Protein AF-A0AAX0J1X9-F1 (afdb_monomer_lite)

pLDDT: mean 85.19, std 14.33, range [43.59, 98.38]

Foldseek 3Di:
DDDDPDPVSVVVVV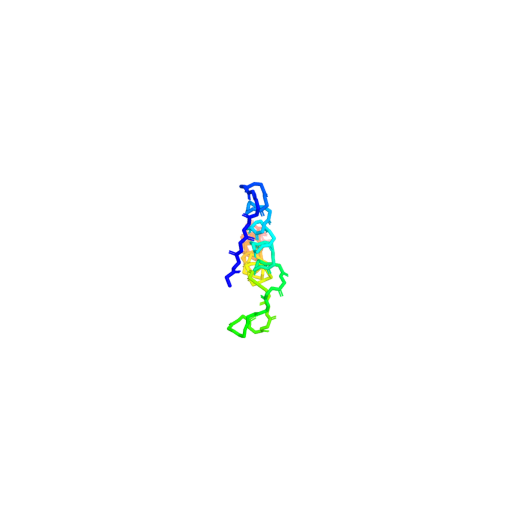VVVVCCQQQPDFDVVLVRDHNVVSVVVVVVVVVVVVVVVVVVVVVVVPPPPD

Radius of gyration: 22.35 Å; chains: 1; bounding box: 60×31×51 Å

InterPro domains:
  IPR001584 Integrase, catalytic core [PF13333] (4-43)
  IPR012337 Ribonuclease H-like superfamily [SSF53098] (4-44)

Structure (mmCIF, N/CA/C/O backbone):
data_AF-A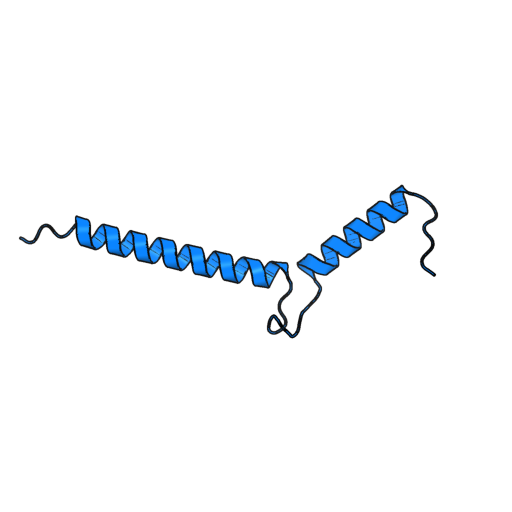0AAX0J1X9-F1
#
_entry.id   AF-A0AAX0J1X9-F1
#
loop_
_atom_site.group_PDB
_atom_site.id
_atom_site.type_symbol
_atom_site.label_atom_id
_atom_site.label_alt_id
_atom_site.label_comp_id
_atom_site.label_asym_id
_atom_site.label_entity_id
_atom_site.label_seq_id
_atom_site.pdbx_PDB_ins_code
_atom_site.Cartn_x
_atom_site.Cartn_y
_atom_site.Cartn_z
_atom_site.occupancy
_atom_site.B_iso_or_equiv
_atom_site.auth_seq_id
_atom_site.auth_comp_id
_atom_site.auth_asym_id
_atom_site.auth_atom_id
_atom_site.pdbx_PDB_model_num
A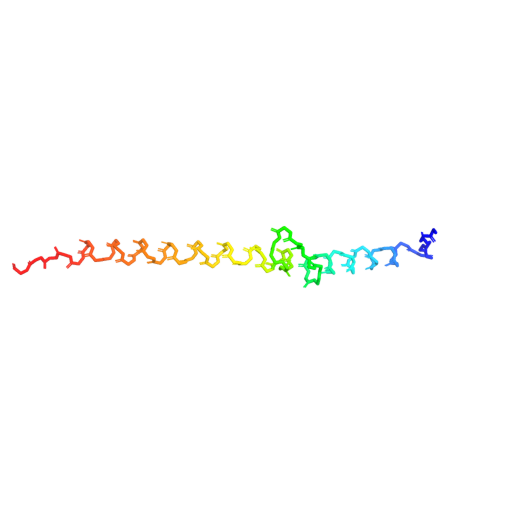TOM 1 N N . MET A 1 1 ? 18.959 -10.197 -9.364 1.00 54.50 1 MET A N 1
ATOM 2 C CA . MET A 1 1 ? 18.802 -8.882 -10.017 1.00 54.50 1 MET A CA 1
ATOM 3 C C . MET A 1 1 ? 17.464 -8.906 -10.725 1.00 54.50 1 MET A C 1
ATOM 5 O O . MET A 1 1 ? 17.271 -9.785 -11.554 1.00 54.50 1 MET A O 1
ATOM 9 N N . THR A 1 2 ? 16.528 -8.041 -10.351 1.00 78.44 2 THR A N 1
ATOM 10 C CA . THR A 1 2 ? 15.313 -7.813 -11.141 1.00 78.44 2 THR A CA 1
ATOM 11 C C . THR A 1 2 ? 15.688 -6.914 -12.312 1.00 78.44 2 THR A C 1
ATOM 13 O O . THR A 1 2 ? 16.204 -5.818 -12.110 1.00 78.44 2 THR A O 1
ATOM 16 N N . TYR A 1 3 ? 15.504 -7.418 -13.527 1.00 90.12 3 TYR A N 1
ATOM 17 C CA . TYR A 1 3 ? 15.706 -6.670 -14.761 1.00 90.12 3 TYR A CA 1
ATOM 18 C C . TYR A 1 3 ? 14.348 -6.506 -15.432 1.00 90.12 3 TYR A C 1
ATOM 20 O O . TYR A 1 3 ? 13.616 -7.485 -15.549 1.00 90.12 3 TYR A O 1
ATOM 28 N N . PHE A 1 4 ? 14.034 -5.283 -15.850 1.00 95.88 4 PHE A N 1
ATOM 29 C CA . PHE A 1 4 ? 12.832 -4.970 -16.613 1.00 95.88 4 PHE A CA 1
ATOM 30 C C . PHE A 1 4 ? 13.241 -4.752 -18.065 1.00 95.88 4 PHE A C 1
ATOM 32 O O . PHE A 1 4 ? 14.163 -3.983 -18.341 1.00 95.88 4 PHE A O 1
ATOM 39 N N . ALA A 1 5 ? 12.561 -5.420 -18.990 1.00 95.19 5 ALA A N 1
ATOM 40 C CA . ALA A 1 5 ? 12.825 -5.314 -20.418 1.00 95.19 5 ALA A CA 1
ATOM 41 C C . ALA A 1 5 ? 12.339 -3.978 -21.005 1.00 95.19 5 ALA A C 1
ATOM 43 O O . ALA A 1 5 ? 12.731 -3.607 -22.110 1.00 95.19 5 ALA A O 1
ATOM 44 N N . SER A 1 6 ? 11.487 -3.247 -20.279 1.00 97.62 6 SER A N 1
ATOM 45 C CA . SER A 1 6 ? 10.987 -1.932 -20.682 1.00 97.62 6 SER A CA 1
ATOM 46 C C . SER A 1 6 ? 10.597 -1.064 -19.486 1.00 97.62 6 SER A C 1
ATOM 48 O O . SER A 1 6 ? 10.364 -1.553 -18.378 1.00 97.62 6 SER A O 1
ATOM 50 N N . VAL A 1 7 ? 10.464 0.238 -19.740 1.00 97.31 7 VAL A N 1
ATOM 51 C CA . VAL A 1 7 ? 9.927 1.204 -18.772 1.00 97.31 7 VAL A CA 1
ATOM 52 C C . VAL A 1 7 ? 8.478 0.863 -18.389 1.00 97.31 7 VAL A C 1
ATOM 54 O O . VAL A 1 7 ? 8.125 0.942 -17.216 1.00 97.31 7 VAL A O 1
ATOM 57 N N . ASP A 1 8 ? 7.658 0.394 -19.331 1.00 98.06 8 ASP A N 1
ATOM 58 C CA . ASP A 1 8 ? 6.266 0.003 -19.057 1.00 98.06 8 ASP A CA 1
ATOM 59 C C . ASP A 1 8 ? 6.162 -1.233 -18.155 1.00 98.06 8 ASP A C 1
ATOM 61 O O . ASP A 1 8 ? 5.237 -1.372 -17.354 1.00 98.06 8 ASP A O 1
ATOM 65 N N . GLU A 1 9 ? 7.086 -2.183 -18.296 1.00 97.56 9 GLU A N 1
ATOM 66 C CA . GLU A 1 9 ? 7.175 -3.331 -17.390 1.00 97.56 9 GLU A CA 1
ATOM 67 C C . GLU A 1 9 ? 7.588 -2.894 -15.982 1.00 97.56 9 GLU A C 1
ATOM 69 O O . GLU A 1 9 ? 7.005 -3.353 -15.000 1.00 97.56 9 GLU A O 1
ATOM 74 N N . PHE A 1 10 ? 8.533 -1.958 -15.883 1.00 96.81 10 PHE A N 1
ATOM 75 C CA . PHE A 1 10 ? 8.921 -1.382 -14.602 1.00 96.81 10 PHE A CA 1
ATOM 76 C C . PHE A 1 10 ? 7.746 -0.681 -13.909 1.00 96.81 10 PHE A C 1
ATOM 78 O O . PHE A 1 10 ? 7.503 -0.942 -12.732 1.00 96.81 10 PHE A O 1
ATOM 85 N N . TYR A 1 11 ? 6.980 0.149 -14.628 1.00 98.19 11 TYR A N 1
ATOM 86 C CA . TYR A 1 11 ? 5.800 0.806 -14.060 1.00 98.19 11 TYR A CA 1
ATOM 87 C C . TYR A 1 11 ? 4.779 -0.201 -13.532 1.00 98.19 11 TYR A C 1
ATOM 89 O O . TYR A 1 11 ? 4.357 -0.088 -12.384 1.00 98.19 11 TYR A O 1
ATOM 97 N N . ARG A 1 12 ? 4.465 -1.243 -14.312 1.00 98.00 12 ARG A N 1
ATOM 98 C CA . ARG A 1 12 ? 3.550 -2.307 -13.870 1.00 98.00 12 ARG A CA 1
ATOM 99 C C . ARG A 1 12 ? 4.036 -3.005 -12.605 1.00 98.00 12 ARG A C 1
ATOM 101 O O . ARG A 1 12 ? 3.263 -3.178 -11.672 1.00 98.00 12 ARG A O 1
ATOM 108 N N . ALA A 1 13 ? 5.322 -3.338 -12.530 1.00 97.19 13 ALA A N 1
ATOM 109 C CA . ALA A 1 13 ? 5.881 -3.972 -11.341 1.00 97.19 13 ALA A CA 1
ATOM 110 C C . ALA A 1 13 ? 5.820 -3.065 -10.098 1.00 97.19 13 ALA A C 1
ATOM 112 O O . ALA A 1 13 ? 5.616 -3.552 -8.984 1.00 97.19 13 ALA A O 1
ATOM 113 N N . VAL A 1 14 ? 5.985 -1.750 -10.274 1.00 97.69 14 VAL A N 1
ATOM 114 C CA . VAL A 1 14 ? 5.820 -0.769 -9.192 1.00 97.69 14 VAL A CA 1
ATOM 115 C C . VAL A 1 14 ? 4.358 -0.687 -8.750 1.00 97.69 14 VAL A C 1
ATOM 117 O O . VAL A 1 14 ? 4.097 -0.739 -7.547 1.00 97.69 14 VAL A O 1
ATOM 120 N N . ASP A 1 15 ? 3.416 -0.616 -9.688 1.00 98.38 15 ASP A N 1
ATOM 121 C CA . ASP A 1 15 ? 1.981 -0.575 -9.389 1.00 98.38 15 ASP A CA 1
ATOM 122 C C . ASP A 1 15 ? 1.524 -1.842 -8.654 1.00 98.38 15 ASP A C 1
ATOM 124 O O . ASP A 1 15 ? 0.867 -1.757 -7.610 1.00 98.38 15 ASP A O 1
ATOM 128 N N . ASP A 1 16 ? 1.959 -3.013 -9.122 1.00 98.31 16 ASP A N 1
ATOM 129 C CA . ASP A 1 16 ? 1.683 -4.303 -8.488 1.00 98.31 16 ASP A CA 1
ATOM 130 C C . ASP A 1 16 ? 2.255 -4.360 -7.068 1.00 98.31 16 ASP A C 1
ATOM 132 O O . ASP A 1 16 ? 1.589 -4.810 -6.127 1.00 98.31 16 ASP A O 1
ATOM 136 N N . TYR A 1 17 ? 3.476 -3.851 -6.876 1.00 97.69 17 TYR A N 1
ATOM 137 C CA . TYR A 1 17 ? 4.091 -3.780 -5.556 1.00 97.69 17 TYR A CA 1
ATOM 138 C C . TYR A 1 17 ? 3.317 -2.851 -4.613 1.00 97.69 17 TYR A C 1
ATOM 140 O O . TYR A 1 17 ? 3.062 -3.215 -3.461 1.00 97.69 17 TYR A O 1
ATOM 148 N N . ILE A 1 18 ? 2.907 -1.670 -5.084 1.00 98.31 18 ILE A N 1
ATOM 149 C CA . ILE A 1 18 ? 2.101 -0.720 -4.305 1.00 98.31 18 ILE A CA 1
ATOM 150 C C . ILE A 1 18 ? 0.758 -1.350 -3.928 1.00 98.31 18 ILE A C 1
ATOM 152 O O . ILE A 1 18 ? 0.325 -1.232 -2.773 1.00 98.31 18 ILE A O 1
ATOM 156 N N . PHE A 1 19 ? 0.106 -2.036 -4.868 1.00 98.38 19 PHE A N 1
ATOM 157 C CA . PHE A 1 19 ? -1.158 -2.719 -4.624 1.00 98.38 19 PHE A CA 1
ATOM 158 C C . PHE A 1 19 ? -1.001 -3.817 -3.570 1.00 98.38 19 PHE A C 1
ATOM 160 O O . PHE A 1 19 ? -1.730 -3.815 -2.572 1.00 98.38 19 PHE A O 1
ATOM 167 N N . TRP A 1 20 ? -0.024 -4.711 -3.742 1.00 98.38 20 TRP A N 1
ATOM 168 C CA . TRP A 1 20 ? 0.265 -5.781 -2.789 1.00 98.38 20 TRP A CA 1
ATOM 169 C C . TRP A 1 20 ? 0.589 -5.228 -1.400 1.00 98.38 20 TRP A C 1
ATOM 171 O O . TRP A 1 20 ? 0.026 -5.682 -0.399 1.00 98.38 20 TRP A O 1
ATOM 181 N N . TYR A 1 21 ? 1.456 -4.215 -1.326 1.00 97.50 21 TYR A N 1
ATOM 182 C CA . TYR A 1 21 ? 1.864 -3.619 -0.059 1.00 97.50 21 TYR A CA 1
ATOM 183 C C . TYR A 1 21 ? 0.661 -3.060 0.698 1.00 97.50 21 TYR A C 1
ATOM 185 O O . TYR A 1 21 ? 0.535 -3.275 1.900 1.00 97.50 21 TYR A O 1
ATOM 193 N N . ASN A 1 22 ? -0.239 -2.365 0.004 1.00 97.50 22 ASN A N 1
ATOM 194 C CA . ASN A 1 22 ? -1.399 -1.745 0.630 1.00 97.50 22 ASN A CA 1
ATOM 195 C C . ASN A 1 22 ? -2.496 -2.747 1.004 1.00 97.50 22 ASN A C 1
ATOM 197 O O . ASN A 1 22 ? -3.106 -2.587 2.064 1.00 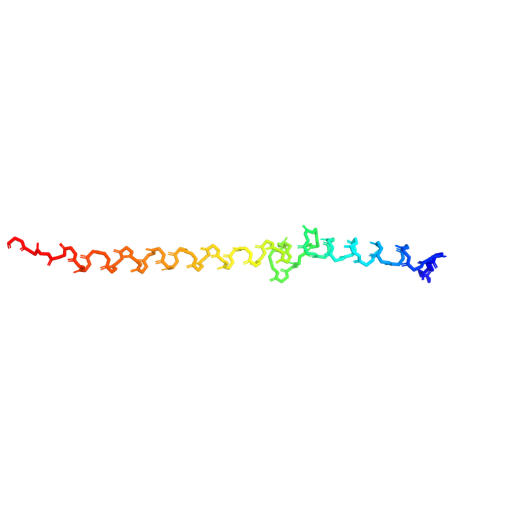97.50 22 ASN A O 1
ATOM 201 N N . ASN A 1 23 ? -2.744 -3.754 0.163 1.00 97.06 23 ASN A N 1
ATOM 202 C CA . ASN A 1 23 ? -3.958 -4.571 0.240 1.00 97.06 23 ASN A CA 1
ATOM 203 C C . ASN A 1 23 ? -3.741 -6.013 0.691 1.00 97.06 23 ASN A C 1
ATOM 205 O O . ASN A 1 23 ? -4.694 -6.625 1.157 1.00 97.06 23 ASN A O 1
ATOM 209 N N . ALA A 1 24 ? -2.533 -6.561 0.565 1.00 96.38 24 ALA A N 1
ATOM 210 C CA . ALA A 1 24 ? -2.273 -7.979 0.823 1.00 96.38 24 ALA A CA 1
ATOM 211 C C . ALA A 1 24 ? -1.196 -8.215 1.890 1.00 96.38 24 ALA A C 1
ATOM 213 O O . ALA A 1 24 ? -1.199 -9.245 2.563 1.00 96.38 24 ALA A O 1
ATOM 214 N N . ARG A 1 25 ? -0.271 -7.269 2.083 1.00 96.50 25 ARG A N 1
ATOM 215 C CA . ARG A 1 25 ? 0.829 -7.434 3.034 1.00 96.50 25 ARG A CA 1
ATOM 216 C C . ARG A 1 25 ? 0.347 -7.347 4.483 1.00 96.50 25 ARG A C 1
ATOM 218 O O . ARG A 1 25 ? 0.110 -6.259 4.999 1.00 96.50 25 ARG A O 1
ATOM 225 N N . LEU A 1 26 ? 0.299 -8.480 5.175 1.00 94.75 26 LEU A N 1
ATOM 226 C CA . LEU A 1 26 ? -0.009 -8.529 6.606 1.00 94.75 26 LEU A CA 1
ATOM 227 C C . LEU A 1 26 ? 1.163 -7.980 7.432 1.00 94.75 26 LEU A C 1
ATOM 229 O O . LEU A 1 26 ? 2.326 -8.315 7.188 1.00 94.75 26 LEU A O 1
ATOM 233 N N . GLN A 1 27 ? 0.874 -7.141 8.429 1.00 92.50 27 GLN A N 1
ATOM 234 C CA . GLN A 1 27 ? 1.891 -6.601 9.332 1.00 92.50 27 GLN A CA 1
ATOM 235 C C . GLN A 1 27 ? 1.635 -7.025 10.781 1.00 92.50 27 GLN A C 1
ATOM 237 O O . GLN A 1 27 ? 0.593 -6.714 11.353 1.00 92.50 27 GLN A O 1
ATOM 242 N N . GLN A 1 28 ? 2.628 -7.649 11.425 1.00 92.00 28 GLN A N 1
ATOM 243 C CA . GLN A 1 28 ? 2.535 -8.045 12.840 1.00 92.00 28 GLN A CA 1
ATOM 244 C C . GLN A 1 28 ? 2.248 -6.853 13.766 1.00 92.00 28 GLN A C 1
ATOM 246 O O . GLN A 1 28 ? 1.385 -6.944 14.634 1.00 92.00 28 GLN A O 1
ATOM 251 N N . ARG A 1 29 ? 2.884 -5.696 13.521 1.00 91.00 29 ARG A N 1
ATOM 252 C CA . ARG A 1 29 ? 2.607 -4.447 14.260 1.00 91.00 29 ARG A CA 1
ATOM 253 C C . ARG A 1 29 ? 1.155 -3.968 14.146 1.00 91.00 29 ARG A C 1
ATOM 255 O O . ARG A 1 29 ? 0.687 -3.242 15.011 1.00 91.00 29 ARG A O 1
ATOM 262 N N . PHE A 1 30 ? 0.451 -4.370 13.089 1.00 91.69 30 PHE A N 1
ATOM 263 C CA . PHE A 1 30 ? -0.963 -4.068 12.872 1.00 91.69 30 PHE A CA 1
ATOM 264 C C . PHE A 1 30 ? -1.847 -5.254 13.253 1.00 91.69 30 PHE A C 1
ATOM 266 O O . PHE A 1 30 ? -2.927 -5.415 12.703 1.00 91.69 30 PHE A O 1
ATOM 273 N N . LYS A 1 31 ? -1.384 -6.114 14.170 1.00 91.19 31 LYS A N 1
ATOM 274 C CA . LYS A 1 31 ? -2.120 -7.300 14.629 1.00 91.19 31 LYS A CA 1
ATOM 275 C C . LYS A 1 31 ? -2.546 -8.216 13.472 1.00 91.19 31 LYS A C 1
ATOM 277 O O . LYS A 1 31 ? -3.612 -8.815 13.508 1.00 91.19 31 LYS A O 1
ATOM 282 N N . GLY A 1 32 ? -1.710 -8.303 12.437 1.00 93.12 32 GLY A N 1
ATOM 283 C CA . GLY A 1 32 ? -1.976 -9.120 11.254 1.00 93.12 32 GLY A CA 1
ATOM 284 C C . GLY A 1 32 ? -2.837 -8.442 10.189 1.00 93.12 32 GLY A C 1
ATOM 285 O O . GLY A 1 32 ? -3.147 -9.088 9.201 1.00 93.12 32 GLY A O 1
ATOM 286 N N . LEU A 1 33 ? -3.189 -7.164 10.333 1.00 95.00 33 LEU A N 1
ATOM 287 C CA . LEU A 1 33 ? -3.925 -6.421 9.309 1.00 95.00 33 LEU A CA 1
ATOM 288 C C . LEU A 1 33 ? -3.011 -5.935 8.183 1.00 95.00 33 LEU A C 1
ATOM 290 O O . LEU A 1 33 ? -1.801 -5.731 8.365 1.00 95.00 33 LEU A O 1
ATOM 294 N N . THR A 1 34 ? -3.620 -5.687 7.027 1.00 97.12 34 THR A N 1
ATOM 295 C CA . THR A 1 34 ? -2.977 -4.972 5.922 1.00 97.12 34 THR A CA 1
ATOM 296 C C . THR A 1 34 ? -2.944 -3.465 6.202 1.00 97.12 34 THR A C 1
ATOM 298 O O . THR A 1 34 ? -3.745 -2.963 7.001 1.00 97.12 34 THR A O 1
ATOM 301 N N . PRO A 1 35 ? -2.040 -2.694 5.568 1.00 96.25 35 PRO A N 1
ATOM 302 C CA . PRO A 1 35 ? -1.989 -1.247 5.754 1.00 96.25 35 PRO A CA 1
ATOM 303 C C . PRO A 1 35 ? -3.314 -0.537 5.461 1.00 96.25 35 PRO A C 1
ATOM 305 O O . PRO A 1 35 ? -3.683 0.372 6.203 1.00 96.25 35 PRO A O 1
ATOM 308 N N . MET A 1 36 ? -4.043 -0.951 4.418 1.00 96.00 36 MET A N 1
ATOM 309 C CA . MET A 1 36 ? -5.372 -0.406 4.122 1.00 96.00 36 MET A CA 1
ATOM 310 C C . MET A 1 36 ? -6.383 -0.715 5.226 1.00 96.00 36 MET A C 1
ATOM 312 O O . MET A 1 36 ? -7.064 0.194 5.693 1.00 96.00 36 MET A O 1
ATOM 316 N N . GLN A 1 37 ? -6.445 -1.965 5.690 1.00 94.94 37 GLN A N 1
ATOM 317 C CA . GLN A 1 37 ? -7.363 -2.360 6.761 1.00 94.94 37 GLN A CA 1
ATOM 318 C C . GLN A 1 37 ? -7.093 -1.590 8.058 1.00 94.94 37 GLN A C 1
ATOM 320 O O . GLN A 1 37 ? -8.025 -1.112 8.698 1.00 94.94 37 GLN A O 1
ATOM 325 N N . TYR A 1 38 ? -5.821 -1.410 8.420 1.00 94.69 38 TYR A N 1
ATOM 326 C CA . TYR A 1 38 ? -5.442 -0.652 9.611 1.00 94.69 38 TYR A CA 1
ATOM 327 C C . TYR A 1 38 ? -5.879 0.825 9.539 1.00 94.69 38 TYR A C 1
ATOM 329 O O . TYR A 1 38 ? -6.406 1.367 10.512 1.00 94.69 38 TYR A O 1
ATOM 337 N N . ARG A 1 39 ? -5.720 1.478 8.376 1.00 92.94 39 ARG A 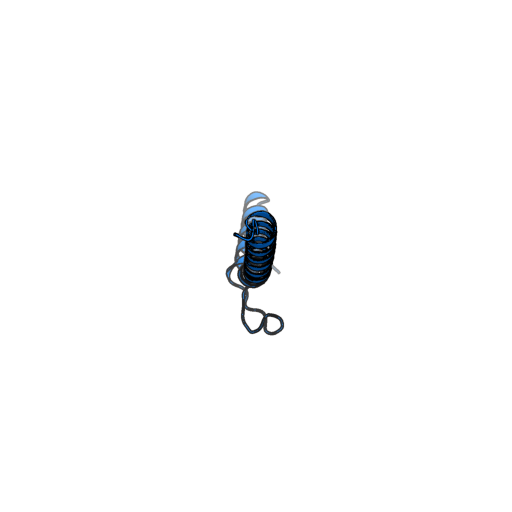N 1
ATOM 338 C CA . ARG A 1 39 ? -6.209 2.854 8.162 1.00 92.94 39 ARG A CA 1
ATOM 339 C C . ARG A 1 39 ? -7.730 2.938 8.276 1.00 92.94 39 ARG A C 1
ATOM 341 O O . ARG A 1 39 ? -8.235 3.825 8.960 1.00 92.94 39 ARG A O 1
ATOM 348 N N . ASN A 1 40 ? -8.445 1.996 7.665 1.00 92.88 40 ASN A N 1
ATOM 349 C CA . ASN A 1 40 ? -9.907 1.986 7.673 1.00 92.88 40 ASN A CA 1
ATOM 350 C C . ASN A 1 40 ? -10.485 1.806 9.084 1.00 92.88 40 ASN A C 1
ATOM 352 O O . ASN A 1 40 ? -11.434 2.499 9.426 1.00 92.88 40 ASN A O 1
ATOM 356 N N . GLN A 1 41 ? -9.864 0.991 9.943 1.00 88.06 41 GLN A N 1
ATOM 357 C CA . GLN A 1 41 ? -10.286 0.868 11.348 1.00 88.06 41 GLN A CA 1
ATOM 358 C C . GLN A 1 41 ? -10.201 2.191 12.117 1.00 88.06 41 GLN A C 1
ATOM 360 O O . GLN A 1 41 ? -11.041 2.482 12.966 1.00 88.06 41 GLN A O 1
ATOM 365 N N . THR A 1 42 ? -9.189 3.012 11.821 1.00 81.12 42 THR A N 1
ATOM 366 C CA . THR A 1 42 ? -9.053 4.332 12.451 1.00 81.12 42 THR A CA 1
ATOM 367 C C . THR A 1 42 ? -10.161 5.272 11.971 1.00 81.12 42 THR A C 1
ATOM 369 O O . THR A 1 42 ? -10.745 5.987 12.780 1.00 81.12 42 THR A O 1
ATOM 372 N N . LEU A 1 43 ? -10.493 5.234 10.675 1.00 83.31 43 LEU A N 1
ATOM 373 C CA . LEU A 1 43 ? -11.589 6.020 10.098 1.00 83.31 43 LEU A CA 1
ATOM 374 C C . LEU A 1 43 ? -12.954 5.613 10.666 1.00 83.31 43 LEU A C 1
ATOM 376 O O . LEU A 1 43 ? -13.742 6.480 11.025 1.00 83.31 43 LEU A O 1
ATOM 380 N N . GLU A 1 44 ? -13.221 4.314 10.807 1.00 81.88 44 GLU A N 1
ATOM 381 C CA . GLU A 1 44 ? -14.436 3.816 11.465 1.00 81.88 44 GLU A CA 1
ATOM 382 C C . GLU A 1 44 ? -14.533 4.331 12.905 1.00 81.88 44 GLU A C 1
ATOM 384 O O . GLU A 1 44 ? -15.569 4.864 13.303 1.00 81.88 44 GLU A O 1
ATOM 389 N N . GLY A 1 45 ? -13.437 4.262 13.667 1.00 81.00 45 GLY A N 1
ATOM 390 C CA . GLY A 1 45 ? -13.378 4.810 15.022 1.00 81.00 45 GLY A CA 1
ATOM 391 C C . GLY A 1 45 ? -13.697 6.308 15.083 1.00 81.00 45 GLY A C 1
ATOM 392 O O . GLY A 1 45 ? -14.470 6.731 15.942 1.00 81.00 45 GLY A O 1
ATOM 393 N N . LEU A 1 46 ? -13.156 7.107 14.158 1.00 78.62 46 LEU A N 1
ATOM 394 C CA . LEU A 1 46 ? -13.449 8.542 14.065 1.00 78.62 46 LEU A CA 1
ATOM 395 C C . LEU A 1 46 ? -14.919 8.806 13.716 1.00 78.62 46 LEU A C 1
ATOM 397 O O . LEU A 1 46 ? -15.564 9.596 14.401 1.00 78.62 46 LEU A O 1
ATOM 401 N N . ASN A 1 47 ? -15.478 8.086 12.741 1.00 81.50 47 ASN A N 1
ATOM 402 C CA . ASN A 1 47 ? -16.890 8.207 12.371 1.00 81.50 47 ASN A CA 1
ATOM 403 C C . ASN A 1 47 ? -17.810 7.885 13.561 1.00 81.50 47 ASN A C 1
ATOM 405 O O . ASN A 1 47 ? -18.775 8.601 13.823 1.00 81.50 47 ASN A O 1
ATOM 409 N N . HIS A 1 48 ? -17.498 6.841 14.336 1.00 74.38 48 HIS A N 1
ATOM 410 C CA . HIS A 1 48 ? -18.252 6.514 15.549 1.00 74.38 48 HIS A CA 1
ATOM 411 C C . HIS A 1 48 ? -18.154 7.613 16.619 1.00 74.38 48 HIS A C 1
ATOM 413 O O . HIS A 1 48 ? -19.149 7.912 17.282 1.00 74.38 48 HIS A O 1
ATOM 419 N N . LEU A 1 49 ? -16.986 8.245 16.783 1.00 77.50 49 LEU A N 1
ATOM 420 C CA . LEU A 1 49 ? -16.810 9.371 17.704 1.00 77.50 49 LEU A CA 1
ATOM 421 C C . LEU A 1 49 ? -17.595 10.611 17.255 1.00 77.50 49 LEU A C 1
ATOM 423 O O . LEU A 1 49 ? -18.205 11.273 18.095 1.00 77.50 49 LEU A O 1
ATOM 427 N N . GLU A 1 50 ? -17.610 10.925 15.961 1.00 79.12 50 GLU A N 1
ATOM 428 C CA . GLU A 1 50 ? -18.373 12.049 15.404 1.00 79.12 50 GLU A CA 1
ATOM 429 C C . GLU A 1 50 ? -19.888 11.840 15.525 1.00 79.12 50 GLU A C 1
ATOM 431 O O . GLU A 1 50 ? -20.611 12.757 15.931 1.00 79.12 50 GLU A O 1
ATOM 436 N N . LEU A 1 51 ? -20.375 10.625 15.252 1.00 72.62 51 LEU A N 1
ATOM 437 C CA . LEU A 1 51 ? -21.781 10.262 15.441 1.00 72.62 51 LEU A CA 1
ATOM 438 C C . LEU A 1 51 ? -22.191 10.376 16.913 1.00 72.62 51 LEU A C 1
ATOM 440 O O . LEU A 1 51 ? -23.226 10.964 17.220 1.00 72.62 51 LEU A O 1
ATOM 444 N N . ASN A 1 52 ? -21.365 9.885 17.840 1.00 72.06 52 ASN A N 1
ATOM 445 C CA . ASN A 1 52 ? -21.651 9.980 19.273 1.00 72.06 52 ASN A CA 1
ATOM 446 C C . ASN A 1 52 ? -21.659 11.432 19.775 1.00 72.06 52 ASN A C 1
ATOM 448 O O . ASN A 1 52 ? -22.550 11.809 20.537 1.00 72.06 52 ASN A O 1
ATOM 452 N N . GLN A 1 53 ? -20.722 12.268 19.319 1.00 74.56 53 GLN A N 1
ATOM 453 C CA . GLN A 1 53 ? -20.717 13.700 19.635 1.00 74.56 53 GLN A CA 1
ATOM 454 C C . GLN A 1 53 ? -21.957 14.410 19.081 1.00 74.56 53 GLN A C 1
ATOM 456 O O . GLN A 1 53 ? -22.570 15.219 19.778 1.00 74.56 53 GLN A O 1
ATOM 461 N N . SER A 1 54 ? -22.358 14.084 17.852 1.00 77.25 54 SER A N 1
ATOM 462 C CA . SER A 1 54 ? -23.548 14.656 17.215 1.00 77.25 54 SER A CA 1
ATOM 463 C C . SER A 1 54 ? -24.829 14.246 17.942 1.00 77.25 54 SER A C 1
ATOM 465 O O . SER A 1 54 ? -25.664 15.101 18.235 1.00 77.25 54 SER A O 1
ATOM 467 N N . ASN A 1 55 ? -24.947 12.970 18.322 1.00 74.44 55 ASN A N 1
ATOM 468 C CA . ASN A 1 55 ? -26.065 12.454 19.112 1.00 74.44 55 ASN A CA 1
ATOM 469 C C . ASN A 1 55 ? -26.148 13.142 20.481 1.00 74.44 55 ASN A C 1
ATOM 471 O O . ASN A 1 55 ? -27.223 13.580 20.887 1.00 74.44 55 ASN A O 1
ATOM 475 N N . PHE A 1 56 ? -25.014 13.309 21.170 1.00 73.94 56 PHE A N 1
ATOM 476 C CA . PHE A 1 56 ? -24.961 14.032 22.441 1.00 73.94 56 PHE A CA 1
ATOM 477 C C . PHE A 1 56 ? -25.383 15.499 22.278 1.00 73.94 56 PHE A C 1
ATOM 479 O O . PHE A 1 56 ? -26.212 16.005 23.034 1.00 73.94 56 PHE A O 1
ATOM 486 N N . ARG A 1 57 ? -24.878 16.180 21.245 1.00 68.19 57 ARG A N 1
ATOM 487 C CA . ARG A 1 57 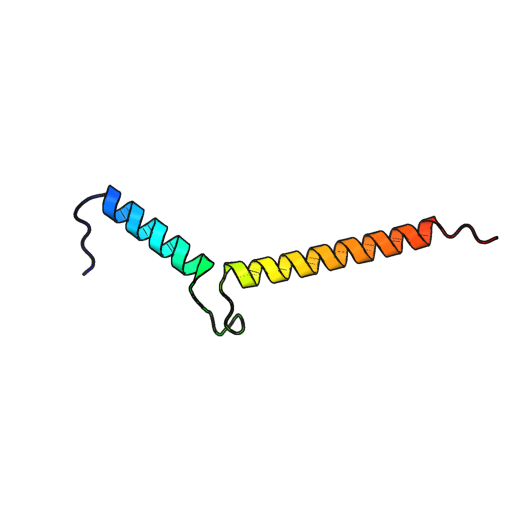? -25.242 17.569 20.942 1.00 68.19 57 ARG A CA 1
ATOM 488 C C . ARG A 1 57 ? -26.727 17.714 20.587 1.00 68.19 57 ARG A C 1
ATOM 490 O O . ARG A 1 57 ? -27.323 18.739 20.912 1.00 68.19 57 ARG A O 1
ATOM 497 N N . GLY A 1 58 ? -27.321 16.720 19.928 1.00 66.94 58 GLY A N 1
ATOM 498 C CA . GLY A 1 58 ? -28.757 16.659 19.646 1.00 66.94 58 GLY A CA 1
ATOM 499 C C . GLY A 1 58 ? -29.589 16.543 20.923 1.00 66.94 58 GLY A C 1
ATOM 500 O O . GLY A 1 58 ? -30.491 17.349 21.128 1.00 66.94 58 GLY A O 1
ATOM 501 N N . LEU A 1 59 ? -29.217 15.628 21.825 1.00 65.81 59 LEU A N 1
ATOM 502 C CA . LEU A 1 59 ? -29.889 15.430 23.117 1.00 65.81 59 LEU A CA 1
ATOM 503 C C . LEU A 1 59 ? -29.863 16.688 24.003 1.00 65.81 59 LEU A C 1
ATOM 505 O O . LEU A 1 59 ? -30.873 17.019 24.623 1.00 65.81 59 LEU A O 1
ATOM 509 N N . VAL A 1 60 ? -28.743 17.420 24.026 1.00 68.19 60 VAL A N 1
ATOM 510 C CA . VAL A 1 60 ? -28.618 18.689 24.770 1.00 68.19 60 VAL A CA 1
ATOM 511 C C . VAL A 1 60 ? -29.518 19.785 24.183 1.00 68.19 60 VAL A C 1
ATOM 513 O O . VAL A 1 60 ? -30.079 20.580 24.931 1.00 68.19 60 VAL A O 1
ATOM 516 N N . GLN A 1 61 ? -29.706 19.821 22.860 1.00 60.44 61 GLN A N 1
ATOM 517 C CA . GLN A 1 61 ? -30.572 20.809 22.199 1.00 60.44 61 GLN A CA 1
ATOM 518 C C . GLN A 1 61 ? -32.065 20.476 22.320 1.00 60.44 61 GLN A C 1
ATOM 520 O O . GLN A 1 61 ? -32.892 21.384 22.369 1.00 60.44 61 GLN A O 1
ATOM 525 N N . THR A 1 62 ? -32.427 19.192 22.398 1.00 57.38 62 THR A N 1
ATOM 526 C CA . THR A 1 62 ? -33.820 18.751 22.583 1.00 57.38 62 THR A CA 1
ATOM 527 C C . THR A 1 62 ? -34.277 18.770 24.041 1.00 57.38 62 THR A C 1
ATOM 529 O O . THR A 1 62 ? -35.436 18.470 24.316 1.00 57.38 62 THR A O 1
ATOM 532 N N . GLY A 1 63 ? -33.403 19.152 24.977 1.00 58.56 63 GLY A N 1
ATOM 533 C CA . GLY A 1 63 ? -33.726 19.390 26.381 1.00 58.56 63 GLY A CA 1
ATOM 534 C C . GLY A 1 63 ? -34.581 20.641 26.602 1.00 58.56 63 GLY A C 1
ATOM 535 O O . GLY A 1 63 ? -34.211 21.511 27.384 1.00 58.56 63 GLY A O 1
ATOM 536 N N . ARG A 1 64 ? -35.742 20.741 25.944 1.00 54.91 64 ARG A N 1
ATOM 537 C CA . ARG A 1 64 ? -36.860 21.515 26.484 1.00 54.91 64 ARG A CA 1
ATOM 538 C C . ARG A 1 64 ? -37.525 20.607 27.510 1.00 54.91 64 ARG A C 1
ATOM 540 O O . ARG A 1 64 ? -38.308 19.732 27.149 1.00 54.91 64 ARG A O 1
ATOM 547 N N . ALA A 1 65 ? -37.119 20.761 28.769 1.00 43.59 65 ALA A N 1
ATOM 548 C CA . ALA A 1 65 ? -37.835 20.165 29.889 1.00 43.59 65 ALA A CA 1
ATOM 549 C C . ALA A 1 65 ? -39.322 20.579 29.811 1.00 43.59 65 ALA A C 1
ATOM 551 O O . ALA A 1 65 ? -39.587 21.722 29.413 1.00 43.59 65 ALA A O 1
ATOM 552 N N . PRO A 1 66 ? -40.271 19.672 30.111 1.00 54.19 66 PRO A N 1
ATOM 553 C CA . PRO A 1 66 ? -41.658 20.065 30.334 1.00 54.19 66 PRO A CA 1
ATOM 554 C C . PRO A 1 66 ? -41.775 21.067 31.488 1.00 54.19 66 PRO A C 1
ATOM 556 O O . PRO A 1 66 ? -40.952 20.987 32.432 1.00 54.19 66 PRO A O 1
#

Organism: NCBI:txid1720349

Sequence (66 aa):
MTYFASVDEFYRAVDDYIFWYNNARLQQRFKGLTPMQYRNQTLEGLNHLELNQSNFRGLVQTGRAP

Secondary structure (DSSP, 8-state):
----SSHHHHHHHHHHHHHHHHHT--BGGGTTB-HHHHHHHHHHHHHHHHHHHHHHHHHHHS----